Protein AF-A0A527E6S4-F1 (afdb_monomer)

Solvent-accessible surface area (backbone atoms only — not comparable to full-atom values): 6692 Å² total; per-residue (Å²): 100,66,74,60,38,68,40,88,97,48,49,56,58,64,45,16,58,78,69,77,44,60,46,66,60,56,50,54,50,48,51,33,38,76,70,69,75,40,91,72,79,81,72,91,64,87,82,85,73,83,81,85,78,79,82,74,77,74,80,74,73,79,78,72,75,80,79,75,49,53,72,49,77,58,90,96,45,76,48,77,48,59,77,81,63,48,70,69,56,55,53,50,53,53,51,53,54,64,75,75,107

Nearest PDB structures (foldseek):
  4tv7-assembly2_D  TM=3.297E-01  e=4.203E+00  Bacillus subtilis subsp. subtilis str. 168
  5l6m-assembly2_L-2  TM=2.300E-01  e=4.805E+00  Caulobacter vibrioides CB15

Radius of gyration: 37.94 Å; Cα contacts (8 Å, |Δi|>4): 63; chains: 1; bounding box: 60×34×89 Å

pLDDT: mean 87.25, std 10.62, range [59.22, 97.38]

Structure (mmCIF, N/CA/C/O backbone):
data_AF-A0A527E6S4-F1
#
_entry.id   AF-A0A527E6S4-F1
#
loop_
_atom_site.group_PDB
_atom_site.id
_atom_site.type_symbol
_atom_site.label_atom_id
_atom_site.label_alt_id
_atom_site.label_comp_id
_atom_site.label_asym_id
_atom_site.label_entity_id
_atom_site.label_seq_id
_atom_site.pdbx_PDB_ins_code
_atom_site.Cartn_x
_atom_site.Cartn_y
_atom_site.Cartn_z
_atom_site.occupancy
_atom_site.B_iso_or_equiv
_atom_site.auth_seq_id
_atom_site.auth_comp_id
_atom_site.auth_asym_id
_atom_site.auth_atom_id
_atom_site.pdbx_PDB_model_num
ATOM 1 N N . MET A 1 1 ? 19.633 7.035 -27.661 1.00 89.50 1 MET A N 1
ATOM 2 C CA . MET A 1 1 ? 20.277 5.902 -26.947 1.00 89.50 1 MET A CA 1
ATOM 3 C C . MET A 1 1 ? 19.412 5.303 -25.832 1.00 89.50 1 MET A C 1
ATOM 5 O O . MET A 1 1 ? 18.650 4.393 -26.118 1.00 89.50 1 MET A O 1
ATOM 9 N N . VAL A 1 2 ? 19.480 5.757 -24.566 1.00 94.19 2 VAL A N 1
ATOM 10 C CA . VAL A 1 2 ? 18.788 5.062 -23.449 1.00 94.19 2 VAL A CA 1
ATOM 11 C C . VAL A 1 2 ? 17.268 5.211 -23.533 1.00 94.19 2 VAL A C 1
ATOM 13 O O . VAL A 1 2 ? 16.588 4.189 -23.575 1.00 94.19 2 VAL A O 1
ATOM 16 N N . SER A 1 3 ? 16.740 6.438 -23.641 1.00 92.50 3 SER A N 1
ATOM 17 C CA . SER A 1 3 ? 15.295 6.685 -23.804 1.00 92.50 3 SER A CA 1
ATOM 18 C C . SER A 1 3 ? 14.723 5.974 -25.035 1.00 92.50 3 SER A C 1
ATOM 20 O O . SER A 1 3 ? 13.699 5.309 -24.957 1.00 92.50 3 SER A O 1
ATOM 22 N N . GLU A 1 4 ? 15.446 6.034 -26.153 1.00 92.25 4 GLU A N 1
ATOM 23 C CA . GLU A 1 4 ? 15.127 5.328 -27.400 1.00 92.25 4 GLU A CA 1
ATOM 24 C C . GLU A 1 4 ? 15.025 3.807 -27.199 1.00 92.25 4 GLU A C 1
ATOM 26 O O . GLU A 1 4 ? 14.055 3.197 -27.631 1.00 92.25 4 GLU A O 1
ATOM 31 N N . SER A 1 5 ? 15.965 3.197 -26.465 1.00 94.12 5 SER A N 1
ATOM 32 C CA . SER A 1 5 ? 15.937 1.755 -26.179 1.00 94.12 5 SER A CA 1
ATOM 33 C C . SER A 1 5 ? 14.750 1.316 -25.317 1.00 94.12 5 SER A C 1
ATOM 35 O O . SER A 1 5 ? 14.436 0.128 -25.266 1.00 94.12 5 SER A O 1
ATOM 37 N N . LEU A 1 6 ? 14.142 2.230 -24.553 1.00 91.62 6 LEU A N 1
ATOM 38 C CA . LEU A 1 6 ? 13.027 1.932 -23.648 1.00 91.62 6 LEU A CA 1
ATOM 39 C C . LEU A 1 6 ? 11.671 1.924 -24.367 1.00 91.62 6 LEU A C 1
ATOM 41 O O . LEU A 1 6 ? 10.682 1.526 -23.755 1.00 91.62 6 LEU A O 1
ATOM 45 N N . ARG A 1 7 ? 11.621 2.323 -25.645 1.00 89.88 7 ARG A N 1
ATOM 46 C CA . ARG A 1 7 ? 10.392 2.304 -26.441 1.00 89.88 7 ARG A CA 1
ATOM 47 C C . ARG A 1 7 ? 9.908 0.863 -26.680 1.00 89.88 7 ARG A C 1
ATOM 49 O O . ARG A 1 7 ? 10.736 -0.027 -26.903 1.00 89.88 7 ARG A O 1
ATOM 56 N N . PRO A 1 8 ? 8.586 0.608 -26.653 1.00 89.62 8 PRO A N 1
ATOM 57 C CA . PRO A 1 8 ? 8.035 -0.705 -26.977 1.00 89.62 8 PRO A CA 1
ATOM 58 C C . PRO A 1 8 ? 8.508 -1.196 -28.350 1.00 89.62 8 PRO A C 1
ATOM 60 O O . PRO A 1 8 ? 8.581 -0.421 -29.299 1.00 89.62 8 PRO A O 1
ATOM 63 N N . GLY A 1 9 ? 8.847 -2.482 -28.452 1.00 92.31 9 GLY A N 1
ATOM 64 C CA . GLY A 1 9 ? 9.306 -3.103 -29.702 1.00 92.31 9 GLY A CA 1
ATOM 65 C C . GLY A 1 9 ? 10.764 -2.822 -30.092 1.00 92.31 9 GLY A C 1
ATOM 66 O O . GLY A 1 9 ? 11.267 -3.476 -31.000 1.00 92.31 9 GLY A O 1
ATOM 67 N N . VAL A 1 10 ? 11.473 -1.922 -29.400 1.00 94.56 10 VAL A N 1
ATOM 68 C CA . VAL A 1 10 ? 12.881 -1.607 -29.696 1.00 94.56 10 VAL A CA 1
ATOM 69 C C . VAL A 1 10 ? 13.828 -2.584 -28.994 1.00 94.56 10 VAL A C 1
ATOM 71 O O . VAL A 1 10 ? 13.705 -2.841 -27.792 1.00 94.56 10 VAL A O 1
ATOM 74 N N . THR A 1 11 ? 14.818 -3.109 -29.726 1.00 94.88 11 THR A N 1
ATOM 75 C CA . THR A 1 11 ? 15.843 -3.997 -29.153 1.00 94.88 11 THR A CA 1
ATOM 76 C C . THR A 1 11 ? 17.096 -3.234 -28.724 1.00 94.88 11 THR A C 1
ATOM 78 O O . THR A 1 11 ? 17.501 -2.242 -29.327 1.00 94.88 11 THR A O 1
ATOM 81 N N . VAL A 1 12 ? 17.757 -3.721 -27.669 1.00 94.56 12 VAL A N 1
ATOM 82 C CA . VAL A 1 12 ? 19.008 -3.122 -27.169 1.00 94.56 12 VAL A CA 1
ATOM 83 C C . VAL A 1 12 ? 20.127 -3.223 -28.208 1.00 94.56 12 VAL A C 1
ATOM 85 O O . VAL A 1 12 ? 20.912 -2.289 -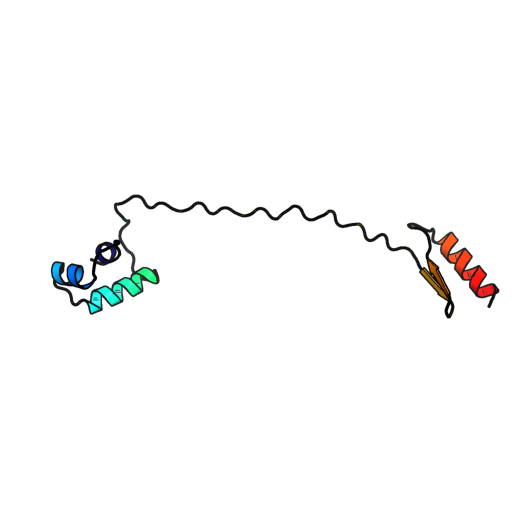28.328 1.00 94.56 12 VAL A O 1
ATOM 88 N N . ASN A 1 13 ? 20.193 -4.325 -28.959 1.00 95.81 13 ASN A N 1
ATOM 89 C CA . ASN A 1 13 ? 21.237 -4.537 -29.962 1.00 95.81 13 ASN A CA 1
ATOM 90 C C . ASN A 1 13 ? 21.122 -3.551 -31.126 1.00 95.81 13 ASN A C 1
ATOM 92 O O . ASN A 1 13 ? 22.122 -2.937 -31.473 1.00 95.81 13 ASN A O 1
ATOM 96 N N . GLU A 1 14 ? 19.916 -3.336 -31.658 1.00 96.69 14 GLU A N 1
ATOM 97 C CA . GLU A 1 14 ? 19.683 -2.380 -32.750 1.00 96.69 14 GLU A CA 1
ATOM 98 C C . GLU A 1 14 ? 20.111 -0.957 -32.361 1.00 96.69 14 GLU A C 1
ATOM 100 O O . GLU A 1 14 ? 20.802 -0.268 -33.111 1.00 96.69 14 GLU A O 1
ATOM 105 N N . VAL A 1 15 ? 19.746 -0.516 -31.153 1.00 97.06 15 VAL A N 1
ATOM 106 C CA . VAL A 1 15 ? 20.135 0.812 -30.662 1.00 97.06 15 VAL A CA 1
ATOM 107 C C . VAL A 1 15 ? 21.637 0.871 -30.385 1.00 97.06 15 VAL A C 1
ATOM 109 O O . VAL A 1 15 ? 22.275 1.880 -30.667 1.00 97.06 15 VAL A O 1
ATOM 112 N N . ALA A 1 16 ? 22.232 -0.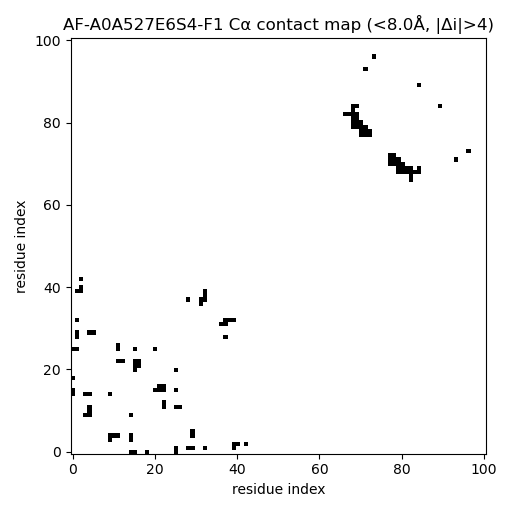189 -29.841 1.00 97.19 16 ALA A N 1
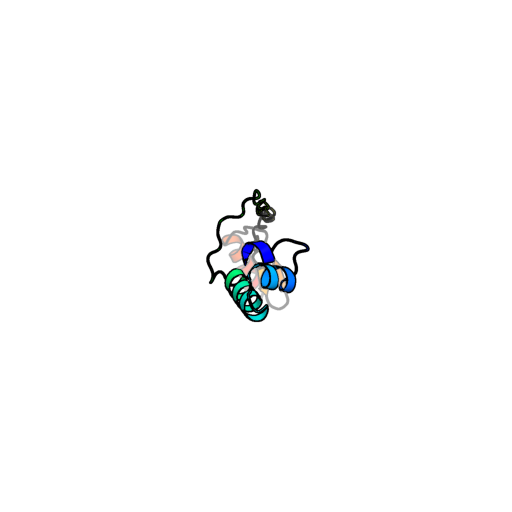ATOM 113 C CA . ALA A 1 16 ? 23.669 -0.227 -29.603 1.00 97.19 16 ALA A CA 1
ATOM 114 C C . ALA A 1 16 ? 24.456 -0.115 -30.921 1.00 97.19 16 ALA A C 1
ATOM 116 O O . ALA A 1 16 ? 25.369 0.701 -31.005 1.00 97.19 16 ALA A O 1
ATOM 117 N N . GLU A 1 17 ? 24.049 -0.842 -31.962 1.00 96.81 17 GLU A N 1
ATOM 118 C CA . GLU A 1 17 ? 24.651 -0.789 -33.298 1.00 96.81 17 GLU A CA 1
ATOM 119 C C . GLU A 1 17 ? 24.532 0.604 -33.931 1.00 96.81 17 GLU A C 1
ATOM 121 O O . GLU A 1 17 ? 25.542 1.172 -34.346 1.00 96.81 17 GLU A O 1
ATOM 126 N N . ARG A 1 18 ? 23.333 1.209 -33.908 1.00 96.56 18 ARG A N 1
ATOM 127 C CA . ARG A 1 18 ? 23.077 2.561 -34.447 1.00 96.56 18 ARG A CA 1
ATOM 128 C C . ARG A 1 18 ? 23.986 3.631 -33.842 1.00 96.56 18 ARG A C 1
ATOM 130 O O . ARG A 1 18 ? 24.351 4.585 -34.522 1.00 96.56 18 ARG A O 1
ATOM 137 N N . HIS A 1 19 ? 24.337 3.476 -32.568 1.00 94.88 19 HIS A N 1
ATOM 138 C CA . HIS A 1 19 ? 25.169 4.426 -31.828 1.00 94.88 19 HIS A CA 1
ATOM 139 C C . HIS A 1 19 ? 26.629 3.962 -31.672 1.00 94.88 19 HIS A C 1
ATOM 141 O O . HIS A 1 19 ? 27.390 4.598 -30.948 1.00 94.88 19 HIS A O 1
ATOM 147 N N . GLY A 1 20 ? 27.039 2.865 -32.323 1.00 95.12 20 GLY A N 1
ATOM 148 C CA . GLY A 1 20 ? 28.411 2.340 -32.250 1.00 95.12 20 GLY A CA 1
ATOM 149 C C . GLY A 1 20 ? 28.835 1.881 -30.847 1.00 95.12 20 GLY A C 1
ATOM 150 O O . GLY A 1 20 ? 30.014 1.918 -30.497 1.00 95.12 20 GLY A O 1
ATOM 151 N N . LEU A 1 21 ? 27.875 1.479 -30.014 1.00 94.75 21 LEU A N 1
ATOM 152 C CA . LEU A 1 21 ? 28.077 1.071 -28.629 1.00 94.75 21 LEU A CA 1
ATOM 153 C C . LEU A 1 21 ? 28.021 -0.448 -28.475 1.00 94.75 21 LEU A C 1
ATOM 155 O O . LEU A 1 21 ? 27.348 -1.163 -29.211 1.00 94.75 21 LEU A O 1
ATOM 159 N N . LYS A 1 22 ? 28.666 -0.954 -27.421 1.00 95.75 22 LYS A N 1
ATOM 160 C CA . LYS A 1 22 ? 28.430 -2.326 -26.962 1.00 95.75 22 LYS A CA 1
ATOM 161 C C . LYS A 1 22 ? 27.084 -2.406 -26.238 1.00 95.75 22 LYS A C 1
ATOM 163 O O . LYS A 1 22 ? 26.780 -1.583 -25.372 1.00 95.75 22 LYS A O 1
ATOM 168 N N . ALA A 1 23 ? 26.308 -3.450 -26.526 1.00 95.00 23 ALA A N 1
ATOM 169 C CA . ALA A 1 23 ? 24.989 -3.672 -25.927 1.00 95.00 23 ALA A CA 1
ATOM 170 C C . ALA A 1 23 ? 25.009 -3.774 -24.386 1.00 95.00 23 ALA A C 1
ATOM 172 O O . ALA A 1 23 ? 24.021 -3.444 -23.722 1.00 95.00 23 ALA A O 1
ATOM 173 N N . ASN A 1 24 ? 26.141 -4.178 -23.795 1.00 96.12 24 ASN A N 1
ATOM 174 C CA . ASN A 1 24 ? 26.311 -4.251 -22.342 1.00 96.12 24 ASN A CA 1
ATOM 175 C C . ASN A 1 24 ? 26.282 -2.863 -21.672 1.00 96.12 24 ASN A C 1
ATOM 177 O O . ASN A 1 24 ? 25.691 -2.724 -20.605 1.00 96.12 24 ASN A O 1
ATOM 181 N N . HIS A 1 25 ? 26.834 -1.823 -22.303 1.00 95.38 25 HIS A N 1
ATOM 182 C CA . HIS A 1 25 ? 26.789 -0.455 -21.782 1.00 95.38 25 HIS A CA 1
ATOM 183 C C . HIS A 1 25 ? 25.354 0.068 -21.771 1.00 95.38 25 HIS A C 1
ATOM 185 O O . HIS A 1 25 ? 24.883 0.583 -20.757 1.00 95.38 25 HIS A O 1
ATOM 191 N N . LEU A 1 26 ? 24.629 -0.146 -22.872 1.00 96.19 26 LEU A N 1
ATOM 192 C CA . LEU A 1 26 ? 23.237 0.274 -22.979 1.00 96.19 26 LEU A CA 1
ATOM 193 C C . LEU A 1 26 ? 22.342 -0.480 -21.982 1.00 96.19 26 LEU A C 1
ATOM 195 O O . LEU A 1 26 ? 21.457 0.118 -21.372 1.00 96.19 26 LEU A O 1
ATOM 199 N N . SER A 1 27 ? 22.621 -1.764 -21.742 1.00 95.12 27 SER A N 1
ATOM 200 C CA . SER A 1 27 ? 21.966 -2.558 -20.694 1.00 95.12 27 SER A CA 1
ATOM 201 C C . SER A 1 27 ? 22.210 -1.991 -19.293 1.00 95.12 27 SER A C 1
ATOM 203 O O . SER A 1 27 ? 21.255 -1.778 -18.544 1.00 95.12 27 SER A O 1
ATOM 205 N N . SER A 1 28 ? 23.461 -1.678 -18.948 1.00 96.94 28 SER A N 1
ATOM 206 C CA . SER A 1 28 ? 23.808 -1.072 -17.657 1.00 96.94 28 SER A CA 1
ATOM 207 C C . SER A 1 28 ? 23.119 0.279 -17.450 1.00 96.94 28 SER A C 1
ATOM 209 O O . SER A 1 28 ? 22.557 0.535 -16.384 1.00 96.94 28 SER A O 1
ATOM 211 N N . TRP A 1 29 ? 23.079 1.132 -18.474 1.00 96.81 29 TRP A N 1
ATOM 212 C CA . TRP A 1 29 ? 22.409 2.431 -18.389 1.00 96.81 29 TRP A CA 1
ATOM 213 C C . TRP A 1 29 ? 20.887 2.326 -18.279 1.00 96.81 29 TRP A C 1
ATOM 215 O O . TRP A 1 29 ? 20.288 3.088 -17.524 1.00 96.81 29 TRP A O 1
ATOM 225 N N . ARG A 1 30 ? 20.247 1.353 -18.945 1.00 95.75 30 ARG A N 1
ATOM 226 C CA . ARG A 1 30 ? 18.811 1.065 -18.750 1.00 95.75 30 ARG A CA 1
ATOM 227 C C . ARG A 1 30 ? 18.502 0.698 -17.303 1.00 95.75 30 ARG A C 1
ATOM 229 O O . ARG A 1 30 ? 17.487 1.136 -16.766 1.00 95.75 30 ARG A O 1
ATOM 236 N N . THR A 1 31 ? 19.374 -0.082 -16.665 1.00 96.75 31 THR A N 1
ATOM 237 C CA . THR A 1 31 ? 19.237 -0.420 -15.244 1.00 96.75 31 THR A CA 1
ATOM 238 C C . THR A 1 31 ? 19.343 0.824 -14.367 1.00 96.75 31 THR A C 1
ATOM 240 O O . THR A 1 31 ? 18.495 1.021 -13.500 1.00 96.75 31 THR A O 1
ATOM 243 N N . LEU A 1 32 ? 20.317 1.704 -14.617 1.00 97.38 32 LEU A N 1
ATOM 244 C CA . LEU A 1 32 ? 20.446 2.962 -13.872 1.00 97.38 32 LEU A CA 1
ATOM 245 C C . LEU A 1 32 ? 19.238 3.887 -14.069 1.00 97.38 32 LEU A C 1
ATOM 247 O O . LEU A 1 32 ? 18.768 4.473 -13.097 1.00 97.38 32 LEU A O 1
ATOM 251 N N . ALA A 1 33 ? 18.698 3.972 -15.287 1.00 94.75 33 ALA A N 1
ATOM 252 C CA . ALA A 1 33 ? 17.495 4.749 -15.577 1.00 94.75 33 ALA A CA 1
ATOM 253 C C . ALA A 1 33 ? 16.270 4.216 -14.819 1.00 94.75 33 ALA A C 1
ATOM 255 O O . ALA A 1 33 ? 15.561 4.989 -14.184 1.00 94.75 33 ALA A O 1
ATOM 256 N N . ARG A 1 34 ? 16.058 2.892 -14.797 1.00 92.00 34 ARG A N 1
ATOM 257 C CA . ARG A 1 34 ? 14.973 2.267 -14.013 1.00 92.00 34 ARG A CA 1
ATOM 258 C C . ARG A 1 34 ? 15.122 2.480 -12.508 1.00 92.00 34 ARG A C 1
ATOM 260 O O . ARG A 1 34 ? 14.124 2.567 -11.809 1.00 92.00 34 ARG A O 1
ATOM 267 N N . GLN A 1 35 ? 16.357 2.562 -12.015 1.00 96.12 35 GLN A N 1
ATOM 268 C CA . GLN A 1 35 ? 16.651 2.887 -10.617 1.00 96.12 35 GLN A CA 1
ATOM 269 C C . GLN A 1 35 ? 16.542 4.391 -10.308 1.00 96.12 35 GLN A C 1
ATOM 271 O O . GLN A 1 35 ? 16.813 4.783 -9.177 1.00 96.12 35 GLN A O 1
ATOM 276 N N . GLY A 1 36 ? 16.223 5.243 -11.291 1.00 94.00 36 GLY A N 1
ATOM 277 C CA . GLY A 1 36 ? 16.188 6.699 -11.121 1.00 94.00 36 GLY A CA 1
ATOM 278 C C . GLY A 1 36 ? 17.564 7.344 -10.913 1.00 94.00 36 GLY A C 1
ATOM 279 O O . GLY A 1 36 ? 17.646 8.500 -10.517 1.00 94.00 36 GLY A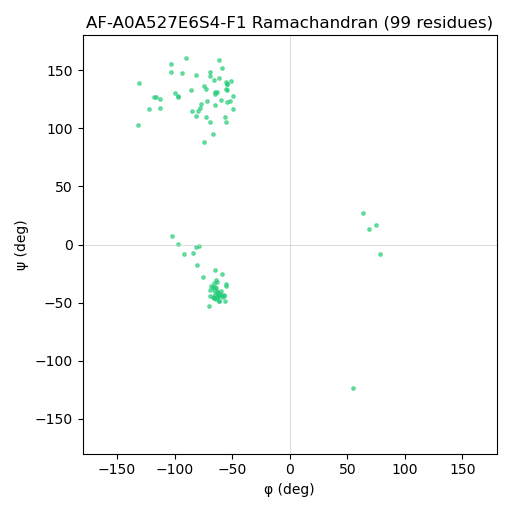 O 1
ATOM 280 N N . LYS A 1 37 ? 18.657 6.615 -11.174 1.00 96.38 37 LYS A N 1
ATOM 281 C CA . LYS A 1 37 ? 20.047 7.085 -10.998 1.00 96.38 37 LYS A CA 1
ATOM 282 C C . LYS A 1 37 ? 20.636 7.726 -12.254 1.00 96.38 37 LYS A C 1
ATOM 284 O O . LYS A 1 37 ? 21.741 8.255 -12.209 1.00 96.38 37 LYS A O 1
ATOM 289 N N . LEU A 1 38 ? 19.929 7.636 -13.377 1.00 95.56 38 LEU A N 1
ATOM 290 C CA . LEU A 1 38 ? 20.300 8.259 -14.641 1.00 95.56 38 LEU A CA 1
ATOM 291 C C . LEU A 1 38 ? 19.159 9.174 -15.079 1.00 95.56 38 LEU A C 1
ATOM 293 O O . LEU A 1 38 ? 18.057 8.695 -15.344 1.00 95.56 38 LEU A O 1
ATOM 297 N N . VAL A 1 39 ? 19.432 10.477 -15.156 1.00 92.00 39 VAL A N 1
ATOM 298 C CA . VAL A 1 39 ? 18.465 11.467 -15.642 1.00 92.00 39 VAL A CA 1
ATOM 299 C C . VAL A 1 39 ? 18.318 11.301 -17.151 1.00 92.00 39 VAL A C 1
ATOM 301 O O . VAL A 1 39 ? 19.304 11.354 -17.887 1.00 92.00 39 VAL A O 1
ATOM 304 N N . LEU A 1 40 ? 17.086 11.084 -17.604 1.00 89.75 40 LEU A N 1
ATOM 305 C CA . LEU A 1 40 ? 16.743 11.017 -19.020 1.00 89.75 40 LEU A CA 1
ATOM 306 C C . LEU A 1 40 ? 16.061 12.320 -19.453 1.00 89.75 40 LEU A C 1
ATOM 308 O O . LEU A 1 40 ? 15.369 12.934 -18.638 1.00 89.75 40 LEU A O 1
ATOM 312 N N . PRO A 1 41 ? 16.233 12.747 -20.718 1.00 87.38 41 PRO A N 1
ATOM 313 C CA . PRO A 1 41 ? 15.447 13.845 -21.263 1.00 87.38 41 PRO A CA 1
ATOM 314 C C . PRO A 1 41 ? 13.955 13.508 -21.193 1.00 87.38 41 PRO A C 1
ATOM 316 O O . PRO A 1 41 ? 13.578 12.331 -21.242 1.00 87.38 41 PRO A O 1
ATOM 319 N N . ALA A 1 42 ? 13.124 14.546 -21.089 1.00 81.94 42 ALA A N 1
ATOM 320 C CA . ALA A 1 42 ? 11.679 14.385 -21.130 1.00 81.94 42 ALA A CA 1
ATOM 321 C C . ALA A 1 42 ? 11.271 13.634 -22.414 1.00 81.94 42 ALA A C 1
ATOM 323 O O . ALA A 1 42 ? 11.853 13.888 -23.474 1.00 81.94 42 ALA A O 1
ATOM 324 N N . PRO A 1 43 ? 10.327 12.684 -22.331 1.00 78.62 43 PRO A N 1
ATOM 325 C CA . PRO A 1 43 ? 9.804 12.023 -23.517 1.00 78.62 43 PRO A CA 1
ATOM 326 C C . PRO A 1 43 ? 9.125 13.049 -24.432 1.00 78.62 43 PRO A C 1
ATOM 328 O O . PRO A 1 43 ? 8.497 13.993 -23.960 1.00 78.62 43 PRO A O 1
ATOM 331 N N . GLU A 1 44 ? 9.282 12.860 -25.742 1.00 77.00 44 GLU A N 1
ATOM 332 C CA . GLU A 1 44 ? 8.658 13.726 -26.753 1.00 77.00 44 GLU A CA 1
ATOM 333 C C . GLU A 1 44 ? 7.155 13.449 -26.896 1.00 77.00 44 GLU A C 1
ATOM 335 O O . GLU A 1 44 ? 6.386 14.351 -27.217 1.00 77.00 44 GLU A O 1
ATOM 340 N N . ASP A 1 45 ? 6.737 12.214 -26.610 1.00 78.44 45 ASP A N 1
ATOM 341 C CA . ASP A 1 45 ? 5.334 11.816 -26.585 1.00 78.44 45 ASP A CA 1
ATOM 342 C C . ASP A 1 45 ? 4.686 12.214 -25.250 1.00 78.44 45 ASP A C 1
ATOM 344 O O . ASP A 1 45 ? 5.322 12.165 -24.190 1.00 78.44 45 ASP A O 1
ATOM 348 N N . ALA A 1 46 ? 3.402 12.581 -25.290 1.00 70.12 46 ALA A N 1
ATOM 349 C CA . ALA A 1 46 ? 2.649 12.932 -24.092 1.00 70.12 46 ALA A CA 1
ATOM 350 C C . ALA A 1 46 ? 2.616 11.750 -23.107 1.00 70.12 46 ALA A C 1
ATOM 352 O O . ALA A 1 46 ? 2.193 10.646 -23.450 1.00 70.12 46 ALA A O 1
ATOM 353 N N . VAL A 1 47 ? 3.064 11.982 -21.870 1.00 71.81 47 VAL A N 1
ATOM 354 C CA . VAL A 1 47 ? 2.992 10.975 -20.806 1.00 71.81 47 VAL A CA 1
ATOM 355 C C . VAL A 1 47 ? 1.588 10.991 -20.221 1.00 71.81 47 VAL A C 1
ATOM 357 O O . VAL A 1 47 ? 1.208 11.941 -19.537 1.00 71.81 47 VAL A O 1
ATOM 360 N N . GLU A 1 48 ? 0.822 9.934 -20.468 1.00 71.44 48 GLU A N 1
ATOM 361 C CA . GLU A 1 48 ? -0.428 9.705 -19.751 1.00 71.44 48 GLU A CA 1
ATOM 362 C C . GLU A 1 48 ? -0.122 9.134 -18.363 1.00 71.44 48 GLU A C 1
ATOM 364 O O . GLU A 1 48 ? 0.450 8.052 -18.218 1.00 71.44 48 GLU A O 1
ATOM 369 N N . PHE A 1 49 ? -0.503 9.874 -17.325 1.00 77.31 49 PHE A N 1
ATOM 370 C CA . PHE A 1 49 ? -0.495 9.383 -15.953 1.00 77.31 49 PHE A CA 1
ATOM 371 C C . PHE A 1 49 ? -1.902 8.914 -15.596 1.00 77.31 49 PHE A C 1
ATOM 373 O O . PHE A 1 49 ? -2.867 9.666 -15.741 1.00 77.31 49 PHE A O 1
ATOM 380 N N . ALA A 1 50 ? -2.029 7.686 -15.095 1.00 81.44 50 ALA A N 1
ATOM 381 C CA . ALA A 1 50 ? -3.288 7.241 -14.517 1.00 81.44 50 ALA A CA 1
ATOM 382 C C . ALA A 1 50 ? -3.597 8.077 -13.266 1.00 81.44 50 ALA A C 1
ATOM 384 O O . ALA A 1 50 ? -2.743 8.240 -12.390 1.00 81.44 50 ALA A O 1
ATOM 385 N N . ALA A 1 51 ? -4.819 8.600 -13.172 1.00 77.56 51 ALA A N 1
ATOM 386 C CA . ALA A 1 51 ? -5.270 9.283 -11.969 1.00 77.56 51 ALA A CA 1
ATOM 387 C C . ALA A 1 51 ? -5.330 8.289 -10.797 1.00 77.56 51 ALA A C 1
ATOM 389 O O . ALA A 1 51 ? -5.927 7.218 -10.905 1.00 77.56 51 ALA A O 1
ATOM 390 N N . MET A 1 52 ? -4.722 8.652 -9.666 1.00 78.69 52 MET A N 1
ATOM 391 C CA . MET A 1 52 ? -4.848 7.890 -8.426 1.00 78.69 52 MET A CA 1
ATOM 392 C C . MET A 1 52 ? -6.251 8.104 -7.855 1.00 78.69 52 MET A C 1
ATOM 394 O O . MET A 1 52 ? -6.570 9.191 -7.375 1.00 78.69 52 MET A O 1
ATOM 398 N N . VAL A 1 53 ? -7.085 7.068 -7.898 1.00 80.06 53 VAL A N 1
ATOM 399 C CA . VAL A 1 53 ? -8.374 7.063 -7.201 1.00 80.06 53 VAL A CA 1
ATOM 400 C C . VAL A 1 53 ? -8.121 6.627 -5.761 1.00 80.06 53 VAL A C 1
ATOM 402 O O . VAL A 1 53 ? -7.685 5.503 -5.521 1.00 80.06 53 VAL A O 1
ATOM 405 N N . ILE A 1 54 ? -8.358 7.526 -4.805 1.00 80.25 54 ILE A N 1
ATOM 406 C CA . ILE A 1 54 ? -8.365 7.178 -3.382 1.00 80.25 54 ILE A CA 1
ATOM 407 C C . ILE A 1 54 ? -9.719 6.539 -3.100 1.00 80.25 54 ILE A C 1
ATOM 409 O O . ILE A 1 54 ? -10.751 7.204 -3.213 1.00 80.25 54 ILE A O 1
ATOM 413 N N . ASP A 1 55 ? -9.711 5.256 -2.749 1.00 76.94 55 ASP A N 1
ATOM 414 C CA . ASP A 1 55 ? -10.918 4.598 -2.267 1.00 76.94 55 ASP A CA 1
ATOM 415 C C . ASP A 1 55 ? -11.319 5.250 -0.940 1.00 76.94 55 ASP A C 1
ATOM 417 O O . ASP A 1 55 ? -10.525 5.320 0.003 1.00 76.94 55 ASP A O 1
ATOM 421 N N . THR A 1 56 ? -12.519 5.826 -0.896 1.00 74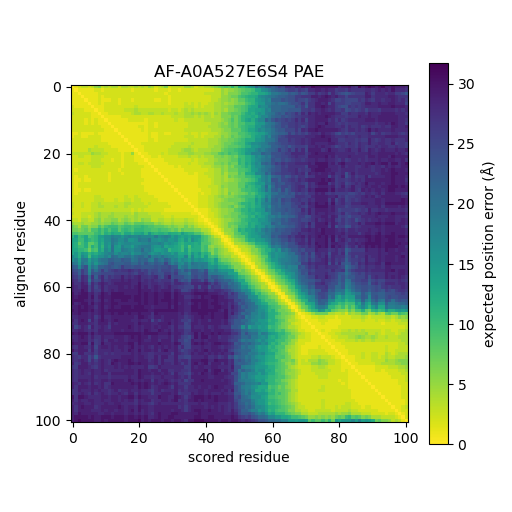.94 56 THR A N 1
ATOM 422 C CA . THR A 1 56 ? -13.006 6.467 0.326 1.00 74.94 56 THR A CA 1
ATOM 423 C C . THR A 1 56 ? -13.457 5.347 1.251 1.00 74.94 56 THR A C 1
ATOM 425 O O . THR A 1 56 ? -14.330 4.576 0.848 1.00 74.94 56 THR A O 1
ATOM 428 N N . PRO A 1 57 ? -12.891 5.216 2.465 1.00 72.75 57 PRO A N 1
ATOM 429 C CA . PRO A 1 57 ? -13.290 4.149 3.366 1.00 72.75 57 PRO A CA 1
ATOM 430 C C . PRO A 1 57 ? -14.802 4.208 3.586 1.00 72.75 57 PRO A C 1
ATOM 432 O O . PRO A 1 57 ? -15.369 5.286 3.792 1.00 72.75 57 PRO A O 1
ATOM 435 N N . ALA A 1 58 ? -15.451 3.044 3.493 1.00 74.62 58 ALA A N 1
ATOM 436 C CA . ALA A 1 58 ? -16.877 2.919 3.751 1.00 74.62 58 ALA A CA 1
ATOM 437 C C . ALA A 1 58 ? -17.208 3.561 5.111 1.00 74.62 58 ALA A C 1
ATOM 439 O O . ALA A 1 58 ? -16.412 3.422 6.045 1.00 74.62 58 ALA A O 1
ATOM 440 N N . PRO A 1 59 ? -18.350 4.265 5.239 1.00 70.06 59 PRO A N 1
ATOM 441 C CA . PRO A 1 59 ? -18.733 4.865 6.507 1.00 70.06 59 PRO A CA 1
ATOM 442 C C . PRO A 1 59 ? -18.741 3.777 7.580 1.00 70.06 59 PRO A C 1
ATOM 444 O O . PRO A 1 59 ? -19.410 2.752 7.422 1.00 70.06 59 PRO A O 1
ATOM 447 N N . GLU A 1 60 ? -17.959 3.984 8.642 1.00 66.19 60 GLU A N 1
ATOM 448 C CA . GLU A 1 60 ? -17.935 3.060 9.768 1.00 66.19 60 GLU A CA 1
ATOM 449 C C . GLU A 1 60 ? -19.370 2.886 10.285 1.00 66.19 60 GLU A C 1
ATOM 451 O O . GLU A 1 60 ? -20.092 3.882 10.441 1.00 66.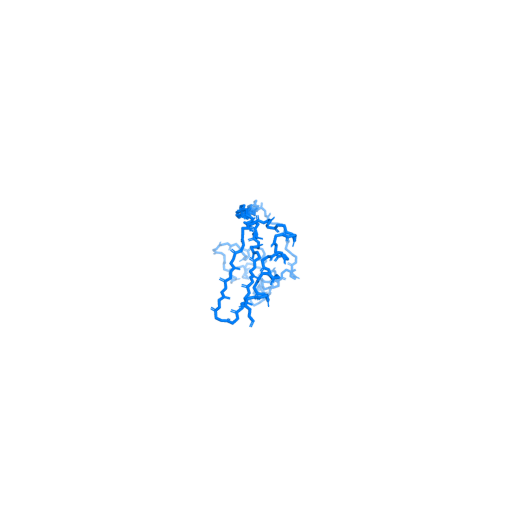19 60 GLU A O 1
ATOM 456 N N . PRO A 1 61 ? -19.824 1.640 10.524 1.00 68.38 61 PRO A N 1
ATOM 457 C CA . PRO A 1 61 ? -21.127 1.426 11.125 1.00 68.38 61 PRO A CA 1
ATOM 458 C C . PRO A 1 61 ? -21.176 2.205 12.444 1.00 68.38 61 PRO A C 1
ATOM 460 O O . PRO A 1 61 ? -20.172 2.230 13.164 1.00 68.38 61 PRO A O 1
ATOM 463 N N . PRO A 1 62 ? -22.311 2.853 12.770 1.00 64.06 62 PRO A N 1
ATOM 464 C CA . PRO A 1 62 ? -22.427 3.605 14.007 1.00 64.06 62 PRO A CA 1
ATOM 465 C C . PRO A 1 62 ? -22.007 2.686 15.145 1.00 64.06 62 PRO A C 1
ATOM 467 O O . PRO A 1 62 ? -22.541 1.584 15.290 1.00 64.06 62 PRO A O 1
ATOM 470 N N . THR A 1 63 ? -21.012 3.123 15.913 1.00 64.06 63 THR A N 1
ATOM 471 C CA . THR A 1 63 ? -20.578 2.417 17.109 1.00 64.06 63 THR A CA 1
ATOM 472 C C . THR A 1 63 ? -21.808 2.264 17.987 1.00 64.06 63 THR A C 1
ATOM 474 O O . THR A 1 63 ? -22.324 3.234 18.548 1.00 64.06 63 THR A O 1
ATOM 477 N N . ALA A 1 64 ? -22.350 1.045 18.044 1.00 62.22 64 ALA A N 1
ATOM 478 C CA . ALA A 1 64 ? -23.399 0.722 18.987 1.00 62.22 64 ALA A CA 1
ATOM 479 C C . ALA A 1 64 ? -22.816 1.069 20.353 1.00 62.22 64 ALA A C 1
ATOM 481 O O . ALA A 1 64 ? -21.847 0.440 20.786 1.00 62.22 64 ALA A O 1
ATOM 482 N N . LYS A 1 65 ? -23.332 2.133 20.983 1.00 61.12 65 LYS A N 1
ATOM 483 C CA . LYS A 1 65 ? -22.966 2.477 22.354 1.00 61.12 65 LYS A CA 1
ATOM 484 C C . LYS A 1 65 ? -23.108 1.182 23.136 1.00 61.12 65 LYS A C 1
ATOM 486 O O . LYS A 1 65 ? -24.195 0.614 23.169 1.00 61.12 65 LYS A O 1
ATOM 491 N N . GLN A 1 66 ? -22.010 0.667 23.678 1.00 59.22 66 GLN A N 1
ATOM 492 C CA . GLN A 1 66 ? -22.084 -0.481 24.565 1.00 59.22 66 GLN A CA 1
ATOM 493 C C . GLN A 1 66 ? -22.817 -0.000 25.807 1.00 59.22 66 GLN A C 1
ATOM 495 O O . GLN A 1 66 ? -22.249 0.637 26.689 1.00 59.22 66 GLN A O 1
ATOM 500 N N . THR A 1 67 ? -24.119 -0.236 25.826 1.00 59.94 67 THR A N 1
ATOM 501 C CA . THR A 1 67 ? -24.978 0.027 26.964 1.00 59.94 67 THR A CA 1
ATOM 502 C C . THR A 1 67 ? -24.670 -1.061 27.985 1.00 59.94 67 THR A C 1
ATOM 504 O O . THR A 1 67 ? -25.237 -2.157 27.941 1.00 59.94 67 THR A O 1
ATOM 507 N N . SER A 1 68 ? -23.686 -0.820 28.850 1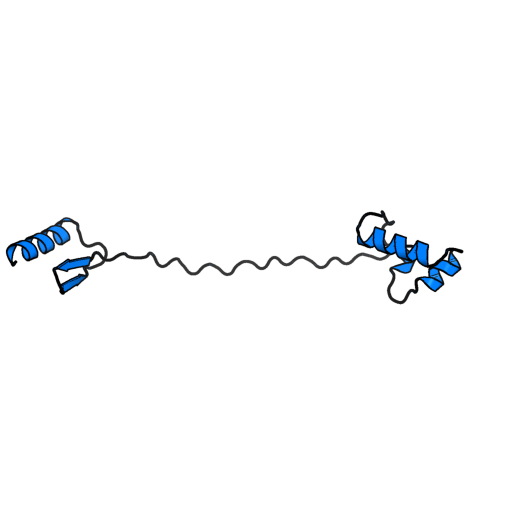.00 69.81 68 SER A N 1
ATOM 508 C CA . SER A 1 68 ? -23.325 -1.766 29.899 1.00 69.81 68 SER A CA 1
ATOM 509 C C . SER A 1 68 ? -24.450 -1.812 30.934 1.00 69.81 68 SER A C 1
ATOM 511 O O . SER A 1 68 ? -24.655 -0.891 31.723 1.00 69.81 68 SER A O 1
ATOM 513 N N . ARG A 1 69 ? -25.235 -2.894 30.908 1.00 82.75 69 ARG A N 1
ATOM 514 C CA . ARG A 1 69 ? -26.197 -3.202 31.972 1.00 82.75 69 ARG A CA 1
ATOM 515 C C . ARG A 1 69 ? -25.433 -3.664 33.207 1.00 82.75 69 ARG A C 1
ATOM 517 O O . ARG A 1 69 ? -24.534 -4.492 33.096 1.00 82.75 69 ARG A O 1
ATOM 524 N N . ALA A 1 70 ? -25.790 -3.129 34.371 1.00 87.75 70 ALA A N 1
ATOM 525 C CA . ALA A 1 70 ? -25.206 -3.563 35.635 1.00 87.75 70 ALA A CA 1
ATOM 526 C C . ALA A 1 70 ? -25.669 -4.989 35.978 1.00 87.75 70 ALA A C 1
ATOM 528 O O . ALA A 1 70 ? -26.814 -5.358 35.706 1.00 87.75 70 ALA A O 1
ATOM 529 N N . GLU A 1 71 ? -24.790 -5.779 36.592 1.00 92.44 71 GLU A N 1
ATOM 530 C CA . GLU A 1 71 ? -25.064 -7.161 36.995 1.00 92.44 71 GLU A CA 1
ATOM 531 C C . GLU A 1 71 ? -24.65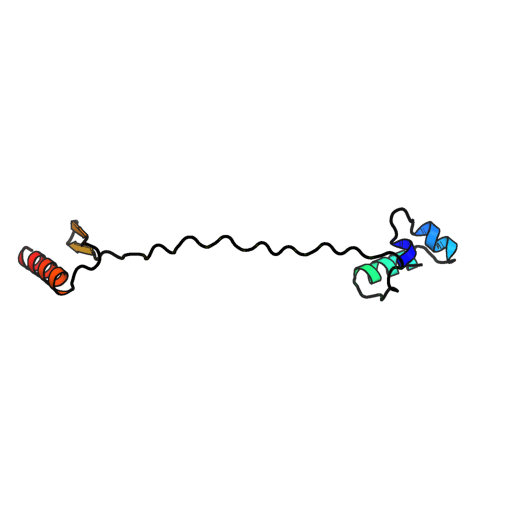5 -7.377 38.456 1.00 92.44 71 GLU A C 1
ATOM 533 O O . GLU A 1 71 ? -23.618 -6.882 38.897 1.00 92.44 71 GLU A O 1
ATOM 538 N N . ILE A 1 72 ? -25.478 -8.108 39.211 1.00 92.06 72 ILE A N 1
ATOM 539 C CA . ILE A 1 72 ? -25.198 -8.523 40.593 1.00 92.06 72 ILE A CA 1
ATOM 540 C C . ILE A 1 72 ? -25.113 -10.050 40.615 1.00 92.06 72 ILE A C 1
ATOM 542 O O . ILE A 1 72 ? -26.042 -10.725 40.172 1.00 92.06 72 ILE A O 1
ATOM 546 N N . VAL A 1 73 ? -24.014 -10.592 41.144 1.00 94.06 73 VAL A N 1
ATOM 547 C CA . VAL A 1 73 ? -23.777 -12.039 41.254 1.00 94.06 73 VAL A CA 1
ATOM 548 C C . VAL A 1 73 ? -23.771 -12.447 42.725 1.00 94.06 73 VAL A C 1
ATOM 550 O O . VAL A 1 73 ? -23.008 -11.894 43.515 1.00 94.06 73 VAL A O 1
ATOM 553 N N . VAL A 1 74 ? -24.610 -13.420 43.088 1.00 91.31 74 VAL A N 1
ATOM 554 C CA . VAL A 1 74 ? -24.695 -14.003 44.436 1.00 91.31 74 VAL A CA 1
ATOM 555 C C . VAL A 1 74 ? -24.687 -15.524 44.309 1.00 91.31 74 VAL A C 1
ATOM 557 O O . VAL A 1 74 ? -25.683 -16.137 43.925 1.00 91.31 74 VAL A O 1
ATOM 560 N N . GLY A 1 75 ? -23.539 -16.141 44.600 1.00 88.69 75 GLY A N 1
ATOM 561 C CA . GLY A 1 75 ? -23.339 -17.577 44.399 1.00 88.69 75 GLY A CA 1
ATOM 562 C C . GLY A 1 75 ? -23.636 -17.985 42.945 1.00 88.69 75 GLY A C 1
ATOM 563 O O . GLY A 1 75 ? -23.031 -17.417 42.035 1.00 88.69 75 GLY A O 1
ATOM 564 N N . PRO A 1 76 ? -24.557 -18.938 42.699 1.00 92.06 76 PRO A N 1
ATOM 565 C CA . PRO A 1 76 ? -24.927 -19.363 41.348 1.00 92.06 76 PRO A CA 1
ATOM 566 C C . PRO A 1 76 ? -25.952 -18.441 40.660 1.00 92.06 76 PRO A C 1
ATOM 568 O O . PRO A 1 76 ? -26.340 -18.714 39.525 1.00 92.06 76 PRO A O 1
ATOM 571 N N . VAL A 1 77 ? -26.438 -17.388 41.328 1.00 89.62 77 VAL A N 1
ATOM 572 C CA . VAL A 1 77 ? -27.491 -16.507 40.804 1.00 89.62 77 VAL A CA 1
ATOM 573 C C . VAL A 1 77 ? -26.886 -15.227 40.234 1.00 89.62 77 VAL A C 1
ATOM 575 O O . VAL A 1 77 ? -26.117 -14.536 40.902 1.00 89.62 77 VAL A O 1
ATOM 578 N N . THR A 1 78 ? -27.287 -14.870 39.013 1.00 93.31 78 THR A N 1
ATOM 579 C CA . THR A 1 78 ? -26.946 -13.595 38.366 1.00 93.31 78 THR A CA 1
ATOM 580 C C . THR A 1 78 ? -28.210 -12.788 38.097 1.00 93.31 78 THR A C 1
ATOM 582 O O . THR A 1 78 ? -29.142 -13.275 37.458 1.00 93.31 78 THR A O 1
ATOM 585 N N . ILE A 1 79 ? -28.232 -11.534 38.547 1.00 92.06 79 ILE A N 1
ATOM 586 C CA . ILE A 1 79 ? -29.327 -10.586 38.326 1.00 92.06 79 ILE A CA 1
ATOM 587 C C . ILE A 1 79 ? -28.817 -9.471 37.416 1.00 92.06 79 ILE A C 1
ATOM 589 O O . ILE A 1 79 ? -27.912 -8.727 37.789 1.00 92.06 79 ILE A O 1
ATOM 593 N N . ARG A 1 80 ? -29.412 -9.339 36.227 1.00 93.19 80 ARG A N 1
ATOM 594 C CA . ARG A 1 80 ? -29.092 -8.279 35.258 1.00 93.19 80 ARG A CA 1
ATOM 595 C C . ARG A 1 80 ? -30.105 -7.146 35.399 1.00 93.19 80 ARG A C 1
ATOM 597 O O . ARG A 1 80 ? -31.308 -7.399 35.349 1.00 93.19 80 ARG A O 1
ATOM 604 N N . LEU A 1 81 ? -29.630 -5.917 35.575 1.00 91.94 81 LEU A N 1
ATOM 605 C CA . LEU A 1 81 ? -30.483 -4.739 35.719 1.00 91.94 81 LEU A CA 1
ATOM 606 C C . LEU A 1 81 ? -30.781 -4.086 34.363 1.00 91.94 81 LEU A C 1
ATOM 608 O O . LEU A 1 81 ? -30.069 -4.301 33.380 1.00 91.94 81 LEU A O 1
ATOM 612 N N . GLU A 1 82 ? -31.842 -3.280 34.302 1.00 90.38 82 GLU A N 1
ATOM 613 C CA . GLU A 1 82 ? -32.110 -2.437 33.140 1.00 90.38 82 GLU A CA 1
ATOM 614 C C . GLU A 1 82 ? -30.991 -1.419 32.887 1.00 90.38 82 GLU A C 1
ATOM 616 O O . GLU A 1 82 ? -30.187 -1.074 33.758 1.00 90.38 82 GLU A O 1
ATOM 621 N N . GLU A 1 83 ? -30.945 -0.936 31.652 1.00 88.38 83 GLU A N 1
ATOM 622 C CA . GLU A 1 83 ? -30.010 0.103 31.251 1.00 88.38 83 GLU A CA 1
ATOM 623 C C . GLU A 1 83 ? -30.291 1.402 32.020 1.00 88.38 83 GLU A C 1
ATOM 625 O O . GLU A 1 83 ? -31.435 1.842 32.113 1.00 88.38 83 GLU A O 1
ATOM 630 N N . GLY A 1 84 ? -29.245 2.001 32.595 1.00 87.62 84 GLY A N 1
ATOM 631 C CA . GLY A 1 84 ? -29.380 3.223 33.391 1.00 87.62 84 GLY A CA 1
ATOM 632 C C . GLY A 1 84 ? -29.986 3.022 34.785 1.00 87.62 84 GLY A C 1
ATOM 633 O O . GLY A 1 84 ? -30.416 4.001 35.395 1.00 87.62 84 GLY A O 1
ATOM 634 N N . ALA A 1 85 ? -30.019 1.789 35.309 1.00 90.81 85 ALA A N 1
ATOM 635 C CA . ALA A 1 85 ? -30.458 1.523 36.679 1.00 90.81 85 ALA A CA 1
ATOM 636 C C . ALA A 1 85 ? -29.755 2.450 37.688 1.00 90.81 85 ALA A C 1
ATOM 638 O O . ALA A 1 85 ? -28.527 2.561 37.717 1.00 90.81 85 ALA A O 1
ATOM 639 N N . SER A 1 86 ? -30.539 3.124 38.534 1.00 92.38 86 SER A N 1
ATOM 640 C CA . SER A 1 86 ? -29.997 4.097 39.482 1.00 92.38 86 SER A CA 1
ATOM 641 C C . SER A 1 86 ? -29.178 3.422 40.586 1.00 92.38 86 SER A C 1
ATOM 643 O O . SER A 1 86 ? -29.498 2.320 41.043 1.00 92.38 86 SER A O 1
ATOM 645 N N . ALA A 1 87 ? -28.158 4.122 41.092 1.00 93.31 87 ALA A N 1
ATOM 646 C CA . ALA A 1 87 ? -27.332 3.638 42.202 1.00 93.31 87 ALA A CA 1
ATOM 647 C C . ALA A 1 87 ? -28.170 3.279 43.443 1.00 93.31 87 ALA A C 1
ATOM 649 O O . ALA A 1 87 ? -27.899 2.287 44.117 1.00 93.31 87 ALA A O 1
ATOM 650 N N . ALA A 1 88 ? -29.238 4.040 43.709 1.00 96.00 88 ALA A N 1
ATOM 651 C CA . ALA A 1 88 ? -30.164 3.768 44.804 1.00 96.00 88 ALA A CA 1
ATOM 652 C C . ALA A 1 88 ? -30.876 2.415 44.643 1.00 96.00 88 ALA A C 1
ATOM 654 O O . ALA A 1 88 ? -30.993 1.662 45.611 1.00 96.00 88 ALA A O 1
ATOM 655 N N . ARG A 1 89 ? -31.311 2.079 43.421 1.00 94.38 89 ARG A N 1
ATOM 656 C CA . ARG A 1 89 ? -31.970 0.802 43.118 1.00 94.38 89 ARG A CA 1
ATOM 657 C C . ARG A 1 89 ? -30.993 -0.367 43.206 1.00 94.38 89 ARG A C 1
ATOM 659 O O . ARG A 1 89 ? -31.317 -1.365 43.845 1.00 94.38 89 ARG A O 1
ATOM 666 N N . ILE A 1 90 ? -29.789 -0.215 42.650 1.00 94.75 90 ILE A N 1
ATOM 667 C CA . ILE A 1 90 ? -28.713 -1.215 42.761 1.00 94.75 90 ILE A CA 1
ATOM 668 C C . ILE A 1 90 ? -28.417 -1.507 44.241 1.00 94.75 90 ILE A C 1
ATOM 670 O O . ILE A 1 90 ? -28.423 -2.663 44.660 1.00 94.75 90 ILE A O 1
ATOM 674 N N . ALA A 1 91 ? -28.245 -0.464 45.061 1.00 95.00 91 ALA A N 1
ATOM 675 C CA . ALA A 1 91 ? -27.972 -0.603 46.491 1.00 95.00 91 ALA A CA 1
ATOM 676 C C . ALA A 1 91 ? -29.143 -1.211 47.281 1.00 95.00 91 ALA A C 1
ATOM 678 O O . ALA A 1 91 ? -28.923 -1.911 48.269 1.00 95.00 91 ALA A O 1
ATOM 679 N N . ALA A 1 92 ? -30.390 -0.940 46.888 1.00 95.94 92 ALA A N 1
ATOM 680 C CA . ALA A 1 92 ? -31.561 -1.559 47.505 1.00 95.94 92 ALA A CA 1
ATOM 681 C C . ALA A 1 92 ? -31.594 -3.074 47.248 1.00 95.94 92 ALA A C 1
ATOM 683 O O . ALA A 1 92 ? -31.761 -3.844 48.191 1.00 95.94 92 ALA A O 1
ATOM 684 N N . ILE A 1 93 ? -31.356 -3.497 46.001 1.00 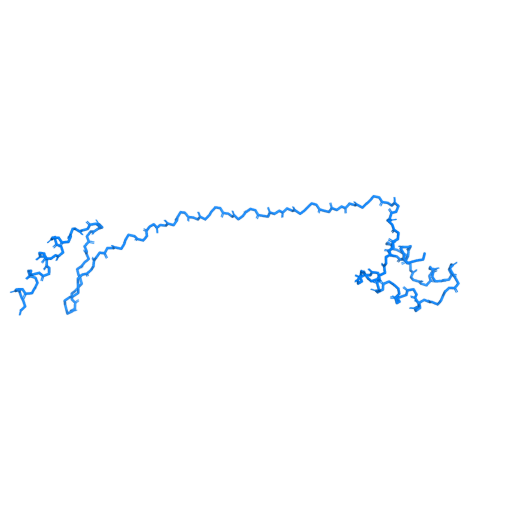94.44 93 ILE A N 1
ATOM 685 C CA . ILE A 1 93 ? -31.327 -4.916 45.619 1.00 94.44 93 ILE A CA 1
ATOM 686 C C . ILE A 1 93 ? -30.174 -5.640 46.324 1.00 94.44 93 ILE A C 1
ATOM 688 O O . ILE A 1 93 ? -30.392 -6.687 46.928 1.00 94.44 93 ILE A O 1
ATOM 692 N N . ALA A 1 94 ? -28.970 -5.061 46.324 1.00 94.12 94 ALA A N 1
ATOM 693 C CA . ALA A 1 94 ? -27.813 -5.650 46.996 1.00 94.12 94 ALA A CA 1
ATOM 694 C C . ALA A 1 94 ? -28.046 -5.843 48.506 1.00 94.12 94 ALA A C 1
ATOM 696 O O . ALA A 1 94 ? -27.748 -6.905 49.047 1.00 94.12 94 ALA A O 1
ATOM 697 N N . ARG A 1 95 ? -28.634 -4.846 49.186 1.00 95.06 95 ARG A N 1
ATOM 698 C CA . ARG A 1 95 ? -28.964 -4.953 50.617 1.00 95.06 95 ARG A CA 1
ATOM 699 C C . ARG A 1 95 ? -30.035 -6.004 50.898 1.00 95.06 95 ARG A C 1
ATOM 701 O O . ARG A 1 95 ? -29.914 -6.721 51.883 1.00 95.06 95 ARG A O 1
ATOM 708 N N . ALA A 1 96 ? -31.053 -6.109 50.045 1.00 94.56 96 ALA A N 1
ATOM 709 C CA . ALA A 1 96 ? -32.090 -7.126 50.193 1.00 94.56 96 ALA A CA 1
ATOM 710 C C . ALA A 1 96 ? -31.517 -8.547 50.065 1.00 94.56 96 ALA A C 1
ATOM 712 O O . ALA A 1 96 ? -31.856 -9.413 50.865 1.00 94.56 96 ALA A O 1
ATOM 713 N N . LEU A 1 97 ? -30.605 -8.770 49.112 1.00 93.12 97 LEU A N 1
ATOM 714 C CA . LEU A 1 97 ? -29.919 -10.056 48.944 1.00 93.12 97 LEU A CA 1
ATOM 715 C C . LEU A 1 97 ? -29.031 -10.390 50.149 1.00 93.12 97 LEU A C 1
ATOM 717 O O . LEU A 1 97 ? -29.063 -11.517 50.635 1.00 93.12 97 LEU A O 1
ATOM 721 N N . ALA A 1 98 ? -28.292 -9.404 50.663 1.00 88.94 98 ALA A N 1
ATOM 722 C CA . ALA A 1 98 ? -27.446 -9.576 51.842 1.00 88.94 98 ALA A CA 1
ATOM 723 C C . ALA A 1 98 ? -28.243 -9.893 53.119 1.00 88.94 98 ALA A C 1
ATOM 725 O O . ALA A 1 98 ? -27.731 -10.579 53.989 1.00 88.94 98 ALA A O 1
ATOM 726 N N . ALA A 1 99 ? -29.481 -9.403 53.242 1.00 90.62 99 ALA A N 1
ATOM 727 C CA . ALA A 1 99 ? -30.349 -9.696 54.386 1.00 90.62 99 ALA A CA 1
ATOM 728 C C . ALA A 1 99 ? -31.051 -11.064 54.295 1.00 90.62 99 ALA A C 1
ATOM 730 O O . ALA A 1 99 ? -31.575 -11.546 55.296 1.00 90.62 99 ALA A O 1
ATOM 731 N N . ALA A 1 100 ? -31.110 -11.657 53.099 1.00 79.56 100 ALA A N 1
ATOM 732 C CA . ALA A 1 100 ? -31.756 -12.944 52.837 1.00 79.56 100 ALA A CA 1
ATOM 733 C C . ALA A 1 100 ? -30.776 -14.134 52.829 1.00 79.56 100 ALA A C 1
ATOM 735 O O . ALA A 1 100 ? -31.201 -15.263 52.579 1.00 79.56 100 ALA A O 1
ATOM 736 N N . THR A 1 101 ? -29.488 -13.871 53.064 1.00 62.31 101 THR A N 1
ATOM 737 C CA . THR A 1 101 ? -28.400 -14.857 53.159 1.00 62.31 101 THR A CA 1
ATOM 738 C C . THR A 1 101 ? -27.936 -14.952 54.605 1.00 62.31 101 THR A C 1
ATOM 740 O O . THR A 1 101 ? -27.645 -16.082 55.050 1.00 62.31 101 THR A O 1
#

Foldseek 3Di:
DQVVCPDPPHHLVVVCVVVVHDSVVSVVVNVCVVVVNDDDPDDPDDDDDDDDDDDDPDPDDPPPPPQDFDWDDDPPDIDTHDRPDDPVNVVVVVVVVVVVD

Sequence (101 aa):
MVSESLRPGVTVNEVAERHGLKANHLSSWRTLARQGKLVLPAPEDAVEFAAMVIDTPAPEPPTAKQTSRAEIVVGPVTIRLEEGASAARIAAIARALAAAT

Mean predicted aligned error: 16.44 Å

Secondary structure (DSSP, 8-state):
-HHHHTSTT--HHHHHHHTT--HHHHHHHHHHHHTT-SPPPPPSS--PPPP---PPPPPPPP--------EEEETTEEEEPPTT--HHHHHHHHHHHHH--